Protein AF-A0A2M7A543-F1 (afdb_monomer_lite)

Sequence (73 aa):
MEDNRIGTDVNGTTMLGNGRDGVVLANGASGNRIGGSGSARNIISGNKRRGVSIGTDDGVVLGSPTRNVVQGN

Secondary structure (DSSP, 8-state):
--EEEESB-TTS-SB---SS-SEEEETT-BS-EES-SSS-EEEE---SS-SEEEE-BTTB-S---BS-EE---

Radius of gyration: 12.93 Å; chains: 1; bounding box: 28×25×32 Å

Structure (mmCIF, N/CA/C/O backbone):
data_AF-A0A2M7A543-F1
#
_entry.id   AF-A0A2M7A543-F1
#
loop_
_atom_site.group_PDB
_atom_site.id
_atom_site.type_symbol
_atom_site.label_atom_id
_atom_site.label_alt_id
_atom_site.label_comp_id
_atom_site.label_asym_id
_atom_site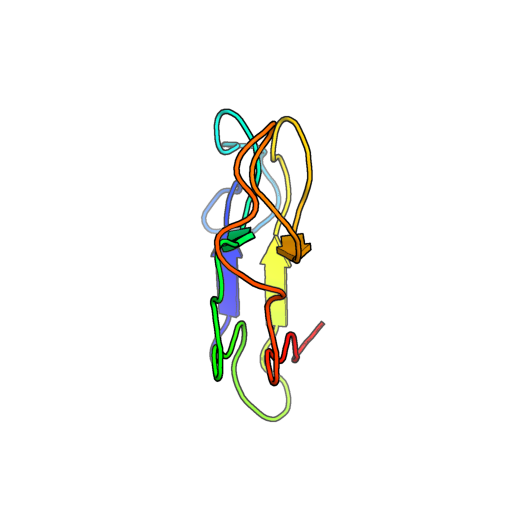.label_entity_id
_atom_site.label_seq_id
_atom_site.pdbx_PDB_ins_code
_atom_site.Cartn_x
_atom_site.Cartn_y
_atom_site.Cartn_z
_atom_site.occupancy
_atom_site.B_iso_or_equiv
_atom_site.auth_seq_id
_atom_site.auth_comp_id
_atom_site.auth_asym_id
_atom_site.auth_atom_id
_atom_site.pdbx_PDB_model_num
ATOM 1 N N . MET A 1 1 ? -9.742 -11.609 14.567 1.00 55.75 1 MET A N 1
ATOM 2 C CA . MET A 1 1 ? -9.873 -10.422 13.698 1.00 55.75 1 MET A CA 1
ATOM 3 C C . MET A 1 1 ? -8.470 -9.880 13.528 1.00 55.75 1 MET A C 1
ATOM 5 O O . MET A 1 1 ? -7.807 -9.707 14.541 1.00 55.75 1 MET A O 1
ATOM 9 N N . GLU A 1 2 ? -7.989 -9.723 12.300 1.00 66.62 2 GLU A N 1
ATOM 10 C CA . GLU A 1 2 ? -6.706 -9.055 12.052 1.00 66.62 2 GLU A CA 1
ATOM 11 C C . GLU A 1 2 ? -6.998 -7.608 11.667 1.00 66.62 2 GLU A C 1
ATOM 13 O O . GLU A 1 2 ? -7.685 -7.367 10.675 1.00 66.62 2 GLU A O 1
ATOM 18 N N . ASP A 1 3 ? -6.506 -6.667 12.472 1.00 77.19 3 ASP A N 1
ATOM 19 C CA . ASP A 1 3 ? -6.562 -5.236 12.180 1.00 77.19 3 ASP A CA 1
ATOM 20 C C . ASP A 1 3 ? -5.142 -4.757 11.858 1.00 77.19 3 ASP A C 1
ATOM 22 O O . ASP A 1 3 ? -4.341 -4.500 12.761 1.00 77.19 3 ASP A O 1
ATOM 26 N N . ASN A 1 4 ? -4.810 -4.644 10.571 1.00 79.00 4 ASN A N 1
ATOM 27 C CA . ASN A 1 4 ? -3.505 -4.132 10.159 1.00 79.00 4 ASN A CA 1
ATOM 28 C C . ASN A 1 4 ? -3.510 -2.609 10.245 1.00 79.00 4 ASN A C 1
ATOM 30 O O . ASN A 1 4 ? -4.273 -1.946 9.543 1.00 79.00 4 ASN A O 1
ATOM 34 N N . ARG A 1 5 ? -2.637 -2.052 11.085 1.00 83.62 5 ARG A N 1
ATOM 35 C CA . ARG A 1 5 ? -2.489 -0.605 11.278 1.00 83.62 5 ARG A CA 1
ATOM 36 C C . ARG A 1 5 ? -1.107 -0.180 10.810 1.00 83.62 5 ARG A C 1
ATOM 38 O O . ARG A 1 5 ? -0.105 -0.605 11.377 1.00 83.62 5 ARG A O 1
ATOM 45 N N . ILE A 1 6 ? -1.052 0.634 9.759 1.00 82.12 6 ILE A N 1
ATOM 46 C CA . ILE A 1 6 ? 0.197 1.087 9.134 1.00 82.12 6 ILE A CA 1
ATOM 47 C C . ILE A 1 6 ? 0.155 2.606 8.968 1.00 82.12 6 ILE A C 1
ATOM 49 O O . ILE A 1 6 ? -0.817 3.151 8.442 1.00 82.12 6 ILE A O 1
ATOM 53 N N . GLY A 1 7 ? 1.223 3.283 9.405 1.00 78.62 7 GLY A N 1
ATOM 54 C CA . GLY A 1 7 ? 1.363 4.743 9.318 1.00 78.62 7 GLY A CA 1
ATOM 55 C C . GLY A 1 7 ? 0.512 5.525 10.329 1.00 78.62 7 GLY A C 1
ATOM 56 O O . GLY A 1 7 ? 0.367 6.744 10.228 1.00 78.62 7 GLY A O 1
ATOM 57 N N . THR A 1 8 ? -0.028 4.849 11.341 1.00 76.50 8 THR A N 1
ATOM 58 C CA . THR A 1 8 ? -0.938 5.436 12.326 1.00 76.50 8 THR A CA 1
ATOM 59 C C . THR A 1 8 ? -0.687 4.901 13.740 1.00 76.50 8 THR A C 1
ATOM 61 O O . THR A 1 8 ? 0.065 3.942 13.907 1.00 76.50 8 THR A O 1
ATOM 64 N N . ASP A 1 9 ? -1.26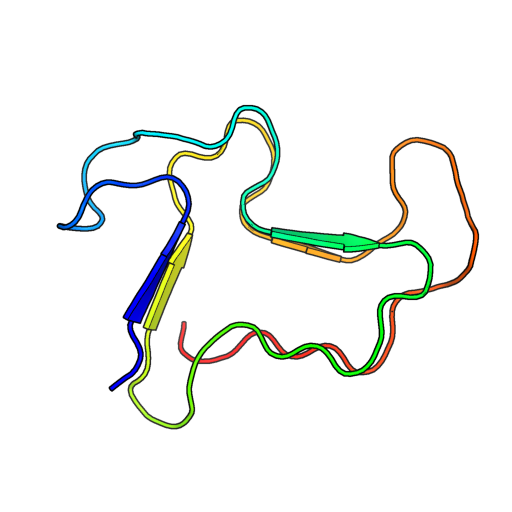2 5.540 14.760 1.00 75.94 9 ASP A N 1
ATOM 65 C CA . ASP A 1 9 ? -1.198 5.086 16.153 1.00 75.94 9 ASP A CA 1
ATOM 66 C C . ASP A 1 9 ? -2.038 3.821 16.412 1.00 75.94 9 ASP A C 1
ATOM 68 O O . ASP A 1 9 ? -2.737 3.298 15.540 1.00 75.94 9 ASP A O 1
ATOM 72 N N . VAL A 1 10 ? -1.995 3.329 17.655 1.00 77.88 10 VAL A N 1
ATOM 73 C CA . VAL A 1 10 ? -2.765 2.150 18.092 1.00 77.88 10 VAL A CA 1
ATOM 74 C C . VAL A 1 10 ? -4.276 2.299 17.873 1.00 77.88 10 VAL A C 1
ATOM 76 O O . VAL A 1 10 ? -4.966 1.294 17.725 1.00 77.88 10 VAL A O 1
ATOM 79 N N . ASN A 1 11 ? -4.782 3.534 17.791 1.00 79.12 11 ASN A N 1
ATOM 80 C CA . ASN A 1 11 ? -6.191 3.851 17.563 1.00 79.12 11 ASN A CA 1
ATOM 81 C C . ASN A 1 11 ? -6.531 4.039 16.082 1.00 79.12 11 ASN A C 1
ATOM 83 O O . ASN A 1 11 ? -7.700 3.933 15.710 1.00 79.12 11 ASN A O 1
ATOM 87 N N . GLY A 1 12 ? -5.534 4.148 15.204 1.00 72.75 12 GLY A N 1
ATOM 88 C CA . GLY A 1 12 ? -5.741 4.353 13.774 1.00 72.75 12 GLY A CA 1
ATOM 89 C C . GLY A 1 12 ? -6.079 5.800 13.422 1.00 72.75 12 GLY A C 1
ATOM 90 O O . GLY A 1 12 ? -6.555 6.067 12.320 1.00 72.75 12 GLY A O 1
ATOM 91 N N . THR A 1 13 ? -5.887 6.719 14.369 1.00 74.81 13 THR A N 1
ATOM 92 C CA . THR A 1 13 ? -6.394 8.092 14.305 1.00 74.81 13 THR A CA 1
ATOM 93 C C . TH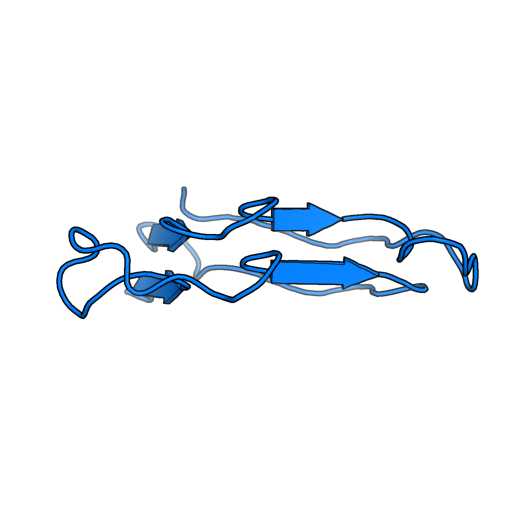R A 1 13 ? -5.283 9.117 14.162 1.00 74.81 13 THR A C 1
ATOM 95 O O . THR A 1 13 ? -5.444 10.090 13.429 1.00 74.81 13 THR A O 1
ATOM 98 N N . THR A 1 14 ? -4.144 8.907 14.824 1.00 76.94 14 THR A N 1
ATOM 99 C CA . THR A 1 14 ? -3.016 9.844 14.740 1.00 76.94 14 THR A CA 1
ATOM 100 C C . THR A 1 14 ? -2.087 9.431 13.615 1.00 76.94 14 THR A C 1
ATOM 102 O O . THR A 1 14 ? -1.719 8.261 13.502 1.00 76.94 14 THR A O 1
ATOM 105 N N . MET A 1 15 ? -1.689 10.391 12.783 1.00 70.31 15 MET A N 1
ATOM 106 C CA . MET A 1 15 ? -0.652 10.194 11.776 1.00 70.31 15 MET A CA 1
ATOM 107 C C . MET A 1 15 ? 0.707 10.082 12.468 1.00 70.31 15 MET A C 1
ATOM 109 O O . MET A 1 15 ? 1.248 11.075 12.946 1.00 70.31 15 MET A O 1
ATOM 113 N N . LEU A 1 16 ? 1.255 8.870 12.494 1.00 75.25 16 LEU A N 1
ATOM 114 C CA . LEU A 1 16 ? 2.665 8.641 12.824 1.00 75.25 16 LEU A CA 1
ATOM 115 C C . LEU A 1 16 ? 3.502 8.535 11.543 1.00 75.25 16 LEU A C 1
ATOM 117 O O . LEU A 1 16 ? 4.630 9.010 11.514 1.00 75.25 16 LEU A O 1
ATOM 121 N N . GLY A 1 17 ? 2.880 8.006 10.484 1.00 67.12 17 GLY A N 1
ATOM 122 C CA . GLY A 1 17 ? 3.264 8.092 9.081 1.00 67.12 17 GLY A CA 1
ATOM 123 C C . GLY A 1 17 ? 4.582 7.434 8.692 1.00 67.12 17 GLY A C 1
ATOM 124 O O . GLY A 1 17 ? 5.653 7.820 9.151 1.00 67.12 17 GLY A O 1
ATOM 125 N N . ASN A 1 18 ? 4.542 6.514 7.725 1.00 70.44 18 ASN A N 1
ATOM 126 C CA . ASN A 1 18 ? 5.773 6.115 7.046 1.00 70.44 18 ASN A CA 1
ATOM 127 C C . ASN A 1 18 ? 6.307 7.294 6.217 1.00 70.44 18 ASN A C 1
ATOM 129 O O . ASN A 1 18 ? 5.540 8.050 5.613 1.00 70.44 18 ASN A O 1
ATOM 133 N N . GLY A 1 19 ? 7.636 7.423 6.123 1.00 80.75 19 GLY A N 1
ATOM 134 C CA . GLY A 1 19 ? 8.295 8.506 5.380 1.00 80.75 19 GLY A CA 1
ATOM 135 C C . GLY A 1 19 ? 7.987 8.550 3.874 1.00 80.75 19 GLY A C 1
ATOM 136 O O . GLY A 1 19 ? 8.373 9.512 3.213 1.00 80.75 19 GLY A O 1
ATOM 137 N N . ARG A 1 20 ? 7.299 7.533 3.334 1.00 85.88 20 ARG A N 1
ATOM 138 C CA . ARG A 1 20 ? 6.926 7.397 1.919 1.00 85.88 20 ARG A CA 1
ATOM 139 C C . ARG A 1 20 ? 5.570 6.687 1.771 1.00 85.88 20 ARG A C 1
ATOM 141 O O . ARG A 1 20 ? 4.557 7.272 2.143 1.00 85.88 20 ARG A O 1
ATOM 148 N N . ASP A 1 21 ? 5.530 5.469 1.230 1.00 88.00 21 ASP A N 1
ATOM 149 C CA . ASP 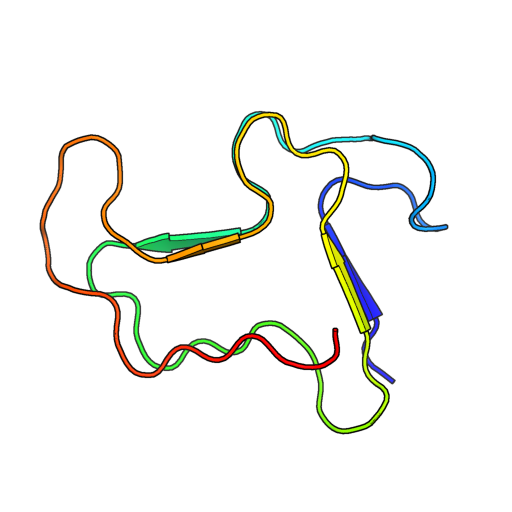A 1 21 ? 4.298 4.682 1.085 1.00 88.00 21 ASP A CA 1
ATOM 150 C C . ASP A 1 21 ? 4.006 3.845 2.343 1.00 88.00 21 ASP A C 1
ATOM 152 O O . ASP A 1 21 ? 4.923 3.487 3.085 1.00 88.00 21 ASP A O 1
ATOM 156 N N . GLY A 1 22 ? 2.737 3.500 2.570 1.00 89.31 22 GLY A N 1
ATOM 157 C CA . GLY A 1 22 ? 2.331 2.579 3.635 1.00 89.31 22 GLY A CA 1
ATOM 158 C C . GLY A 1 22 ? 2.753 1.148 3.334 1.00 89.31 22 GLY A C 1
ATOM 159 O O . GLY A 1 22 ? 3.493 0.543 4.106 1.00 89.31 22 GLY A O 1
ATOM 160 N N . VAL A 1 23 ? 2.325 0.634 2.180 1.00 89.12 23 VAL A N 1
ATOM 161 C CA . VAL A 1 23 ? 2.700 -0.689 1.667 1.00 89.12 23 VAL A CA 1
ATOM 162 C C . VAL A 1 23 ? 3.140 -0.584 0.212 1.00 89.12 23 VAL A C 1
ATOM 164 O O . VAL A 1 23 ? 2.458 0.045 -0.598 1.00 89.12 23 VAL A O 1
ATOM 167 N N . VAL A 1 24 ? 4.254 -1.233 -0.134 1.00 89.06 24 VAL A N 1
ATOM 168 C CA . VAL A 1 24 ? 4.769 -1.315 -1.508 1.00 89.06 24 VAL A CA 1
ATOM 169 C C . VAL A 1 24 ? 4.883 -2.774 -1.928 1.00 89.06 24 VAL A C 1
ATOM 171 O O . VAL A 1 24 ? 5.581 -3.559 -1.294 1.00 89.06 24 VAL A O 1
ATOM 174 N N . LEU A 1 25 ? 4.207 -3.121 -3.020 1.00 89.00 25 LEU A N 1
ATOM 175 C CA . LEU A 1 25 ? 4.364 -4.376 -3.743 1.00 89.00 25 LEU A CA 1
ATOM 176 C C . LEU A 1 25 ? 4.972 -4.055 -5.105 1.00 89.00 25 LEU A C 1
ATOM 178 O O . LEU A 1 25 ? 4.271 -3.584 -6.006 1.00 89.00 25 LEU A O 1
ATOM 182 N N . ALA A 1 26 ? 6.277 -4.284 -5.236 1.00 88.62 26 ALA A N 1
ATOM 183 C CA . ALA A 1 26 ? 7.024 -3.926 -6.432 1.00 88.62 26 ALA A CA 1
ATOM 184 C C . ALA A 1 26 ? 7.947 -5.030 -6.945 1.00 88.62 26 ALA A C 1
ATOM 186 O O . ALA A 1 26 ? 8.121 -6.061 -6.301 1.00 88.62 26 ALA A O 1
ATOM 187 N N . ASN A 1 27 ? 8.517 -4.803 -8.131 1.00 87.00 27 ASN A N 1
ATOM 188 C CA . ASN A 1 27 ? 9.605 -5.603 -8.702 1.00 87.00 27 ASN A CA 1
ATOM 189 C C . ASN A 1 27 ? 9.289 -7.109 -8.753 1.00 87.00 27 ASN A C 1
ATOM 191 O O . ASN A 1 27 ? 10.032 -7.932 -8.228 1.00 87.00 27 ASN A O 1
ATOM 195 N N . GLY A 1 28 ? 8.156 -7.472 -9.362 1.00 85.56 28 GLY A N 1
ATOM 196 C CA . GLY A 1 28 ? 7.727 -8.871 -9.468 1.00 85.56 28 GLY A CA 1
ATOM 197 C C . GLY A 1 28 ? 7.093 -9.457 -8.200 1.00 85.56 28 GLY A C 1
ATOM 198 O O . GLY A 1 28 ? 6.831 -10.660 -8.163 1.00 85.56 28 GLY A O 1
ATOM 199 N N . ALA A 1 29 ? 6.796 -8.636 -7.182 1.00 89.12 29 ALA A N 1
ATOM 200 C CA . ALA A 1 29 ? 6.044 -9.061 -6.001 1.00 89.12 29 ALA A CA 1
ATOM 201 C C . ALA A 1 29 ? 4.776 -9.831 -6.402 1.00 89.12 29 ALA A C 1
ATOM 203 O O . ALA A 1 29 ? 3.904 -9.302 -7.104 1.00 89.12 29 ALA A O 1
ATOM 204 N N . SER A 1 30 ? 4.669 -11.082 -5.955 1.00 92.12 30 SER A N 1
ATOM 205 C CA . SER A 1 30 ? 3.544 -11.941 -6.302 1.00 92.12 30 SER A CA 1
ATOM 206 C C . SER A 1 30 ? 3.023 -12.767 -5.135 1.00 92.12 30 SER A C 1
ATOM 208 O O . SER A 1 30 ? 3.778 -13.147 -4.246 1.00 92.12 30 SER A O 1
ATOM 210 N N . GLY A 1 31 ? 1.708 -13.012 -5.131 1.00 90.25 31 GLY A N 1
ATOM 211 C CA . GLY A 1 31 ? 1.049 -13.841 -4.117 1.00 90.25 31 GLY A CA 1
ATOM 212 C C . GLY A 1 31 ? 0.940 -13.204 -2.728 1.00 90.25 31 GLY A C 1
ATOM 213 O O . GLY A 1 31 ? 0.703 -13.919 -1.757 1.00 90.25 31 GLY A O 1
ATOM 214 N N . ASN A 1 32 ? 1.111 -11.884 -2.603 1.00 88.94 32 ASN A N 1
ATOM 215 C CA . ASN A 1 32 ? 1.065 -11.213 -1.303 1.00 88.94 32 ASN A CA 1
ATOM 216 C C . ASN A 1 32 ? -0.374 -10.932 -0.867 1.00 88.94 32 ASN A C 1
ATOM 218 O O . ASN A 1 32 ? -1.223 -10.543 -1.675 1.00 88.94 32 ASN A O 1
AT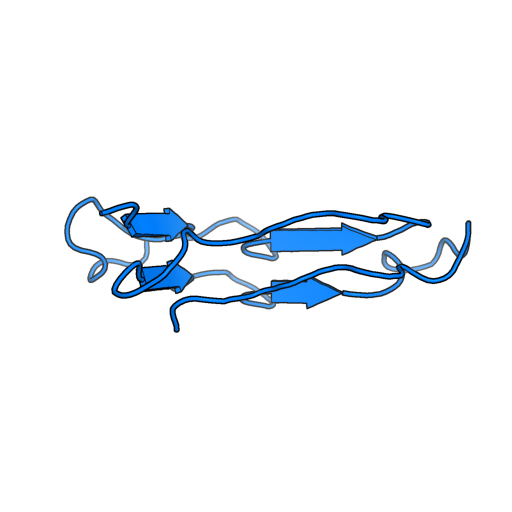OM 222 N N . ARG A 1 33 ? -0.623 -11.062 0.437 1.00 88.00 33 ARG A N 1
ATOM 223 C CA . ARG A 1 33 ? -1.897 -10.734 1.076 1.00 88.00 33 ARG A CA 1
ATOM 224 C C . ARG A 1 33 ? -1.696 -9.600 2.075 1.00 88.00 33 ARG A C 1
ATOM 226 O O . ARG A 1 33 ? -0.900 -9.728 2.997 1.00 88.00 33 ARG A O 1
ATOM 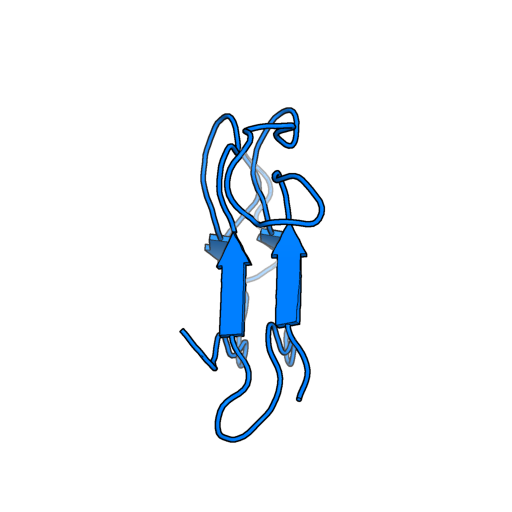233 N N . ILE A 1 34 ? -2.449 -8.518 1.903 1.00 86.88 34 ILE A N 1
ATOM 234 C CA . ILE A 1 34 ? -2.528 -7.403 2.851 1.00 86.88 34 ILE A CA 1
ATOM 235 C C . ILE A 1 34 ? -3.942 -7.418 3.437 1.00 86.88 34 ILE A C 1
ATOM 237 O O . ILE A 1 34 ? -4.916 -7.196 2.713 1.00 86.88 34 ILE A O 1
ATOM 241 N N . GLY A 1 35 ? -4.048 -7.732 4.728 1.00 84.69 35 GLY A N 1
ATOM 242 C CA . GLY A 1 35 ? -5.325 -7.899 5.432 1.00 84.69 35 GLY A CA 1
ATOM 243 C C . GLY A 1 35 ? -5.718 -9.345 5.734 1.00 84.69 35 GLY A C 1
ATOM 244 O O . GLY A 1 35 ? -5.266 -10.293 5.085 1.00 84.69 35 GLY A O 1
ATOM 245 N N . GLY A 1 36 ? -6.599 -9.506 6.722 1.00 78.00 36 GLY A N 1
ATOM 246 C CA . GLY A 1 36 ? -7.180 -10.793 7.123 1.00 78.00 36 GLY A CA 1
ATOM 247 C C . GLY A 1 36 ? -8.431 -11.163 6.320 1.00 78.00 36 GLY A C 1
ATOM 248 O O . GLY A 1 36 ? -8.817 -10.465 5.387 1.00 78.00 36 GLY A O 1
ATOM 249 N N . SER A 1 37 ? -9.046 -12.317 6.589 1.00 73.50 37 SER A N 1
ATOM 250 C CA . SER A 1 37 ? -10.316 -12.737 5.957 1.00 73.50 37 SER A CA 1
ATOM 251 C C . SER A 1 37 ? -11.531 -12.285 6.772 1.00 73.50 37 SER A C 1
ATOM 253 O O . SER A 1 37 ? -11.439 -12.147 7.991 1.00 73.50 37 SER A O 1
ATOM 255 N N . GLY A 1 38 ? -12.692 -12.126 6.129 1.00 73.06 38 GLY A N 1
ATOM 256 C CA . GLY A 1 38 ? -13.935 -11.746 6.813 1.00 73.06 38 GLY A CA 1
ATOM 257 C C . GLY A 1 38 ? -13.923 -10.282 7.261 1.00 73.06 38 GLY A C 1
ATOM 258 O O . GLY A 1 38 ? -13.585 -9.410 6.471 1.00 73.06 38 GLY A O 1
ATOM 259 N N . SER A 1 39 ? -14.272 -10.008 8.522 1.00 72.06 39 SER A N 1
ATOM 260 C CA . SER A 1 39 ? -14.386 -8.647 9.088 1.00 72.06 39 SER A CA 1
ATOM 261 C C . SER A 1 39 ? -13.051 -7.975 9.450 1.00 72.06 39 SER A C 1
ATOM 263 O O . SER A 1 39 ? -13.038 -7.019 10.223 1.00 72.06 39 SER A O 1
ATOM 265 N N . ALA A 1 40 ? -11.925 -8.509 8.973 1.00 81.44 40 ALA A N 1
ATOM 266 C CA . ALA A 1 40 ? -10.609 -7.904 9.159 1.00 81.44 40 ALA A CA 1
ATOM 267 C C . ALA A 1 40 ? -10.563 -6.515 8.504 1.00 81.44 40 ALA A C 1
ATOM 269 O O . ALA A 1 40 ? -11.167 -6.336 7.447 1.00 81.44 40 ALA A O 1
ATOM 270 N N . ARG A 1 41 ? -9.866 -5.547 9.112 1.00 82.31 41 ARG A N 1
ATOM 271 C CA . ARG A 1 41 ? -9.735 -4.187 8.566 1.00 82.31 41 ARG A CA 1
ATOM 272 C C . ARG A 1 41 ? -8.280 -3.781 8.384 1.00 82.31 41 ARG A C 1
ATOM 274 O O . ARG A 1 41 ? -7.438 -4.018 9.246 1.00 82.31 41 ARG A O 1
ATOM 281 N N . ASN A 1 42 ? -7.991 -3.096 7.287 1.00 82.69 42 ASN A N 1
ATOM 282 C CA . ASN A 1 42 ? -6.725 -2.405 7.083 1.00 82.69 42 ASN A CA 1
ATOM 283 C C . ASN A 1 42 ? -6.925 -0.908 7.331 1.00 82.69 42 ASN A C 1
ATOM 285 O O . ASN A 1 42 ? -7.662 -0.246 6.604 1.00 82.69 42 ASN A O 1
ATOM 289 N N . ILE A 1 43 ? -6.223 -0.351 8.317 1.00 86.19 43 ILE A N 1
ATOM 290 C CA . ILE A 1 43 ? -6.083 1.096 8.486 1.00 86.19 43 ILE A CA 1
ATOM 291 C C . ILE A 1 43 ? -4.679 1.473 8.028 1.00 86.19 43 ILE A C 1
ATOM 293 O O . ILE A 1 43 ? -3.697 1.328 8.757 1.00 86.19 43 ILE A O 1
ATOM 297 N N . ILE A 1 44 ? -4.594 1.947 6.789 1.00 84.69 44 ILE A N 1
ATOM 298 C CA . ILE A 1 44 ? -3.349 2.390 6.162 1.00 84.69 44 ILE A CA 1
ATOM 299 C C . ILE A 1 44 ? -3.477 3.894 5.935 1.00 84.69 44 ILE A C 1
ATOM 301 O O . ILE A 1 44 ? -4.005 4.339 4.917 1.00 84.69 44 ILE A O 1
ATOM 305 N N . SER A 1 45 ? -3.036 4.680 6.912 1.00 83.12 45 SER A N 1
ATOM 306 C CA . SER A 1 45 ? -3.250 6.131 6.947 1.00 83.12 45 SER A CA 1
ATOM 307 C C . SER A 1 45 ? -1.954 6.866 7.275 1.00 83.12 45 SER A C 1
ATOM 309 O O . SER A 1 45 ? -0.964 6.250 7.653 1.00 83.12 45 SER A O 1
ATOM 311 N N . GLY A 1 46 ? -1.932 8.183 7.078 1.00 82.25 46 GLY A N 1
ATOM 312 C CA . GLY A 1 46 ? -0.808 9.028 7.483 1.00 82.25 46 GLY A CA 1
ATOM 313 C C . GLY A 1 46 ? 0.496 8.851 6.691 1.00 82.25 46 GLY A C 1
ATOM 314 O O . GLY A 1 46 ? 1.522 9.395 7.083 1.00 82.25 46 GLY A O 1
ATOM 315 N N . ASN A 1 47 ? 0.499 8.098 5.589 1.00 85.50 47 ASN A N 1
ATOM 316 C CA . ASN A 1 47 ? 1.697 7.885 4.769 1.00 85.50 47 ASN A CA 1
ATOM 317 C C . ASN A 1 47 ? 1.997 9.117 3.901 1.00 85.50 47 ASN A C 1
ATOM 319 O O . ASN A 1 47 ? 1.081 9.698 3.322 1.00 85.50 47 ASN A O 1
ATOM 323 N N . LYS A 1 48 ? 3.274 9.504 3.769 1.00 86.25 48 LYS A N 1
ATOM 324 C CA . LYS A 1 48 ? 3.676 10.729 3.045 1.00 86.25 48 LYS A CA 1
ATOM 325 C C . LYS A 1 48 ? 3.469 10.684 1.524 1.00 86.25 48 LYS A C 1
ATOM 327 O O . LYS A 1 48 ? 3.542 11.732 0.887 1.00 86.25 48 LYS A O 1
ATOM 332 N N . ARG A 1 49 ? 3.258 9.503 0.929 1.00 86.75 49 ARG A N 1
ATOM 333 C CA . ARG A 1 49 ? 3.039 9.330 -0.519 1.00 86.75 49 ARG A CA 1
ATOM 334 C C . ARG A 1 49 ? 1.758 8.545 -0.836 1.00 86.75 49 ARG A C 1
ATOM 336 O O . ARG A 1 49 ? 0.731 9.167 -1.081 1.00 86.75 49 ARG A O 1
ATOM 343 N N . ARG A 1 50 ? 1.785 7.206 -0.878 1.00 87.31 50 ARG A N 1
ATOM 344 C CA . ARG A 1 50 ? 0.603 6.352 -1.147 1.00 87.31 50 ARG A CA 1
ATOM 345 C C . ARG A 1 50 ? 0.270 5.481 0.062 1.00 87.31 50 ARG A C 1
ATOM 347 O O . ARG A 1 50 ? 1.162 5.065 0.791 1.00 87.31 50 ARG A O 1
ATOM 354 N N . GLY A 1 51 ? -1.006 5.138 0.249 1.00 87.19 51 GLY A N 1
ATOM 355 C CA . GLY A 1 51 ? -1.401 4.113 1.224 1.00 87.19 51 GLY A CA 1
ATOM 356 C C . GLY A 1 51 ? -0.872 2.737 0.815 1.00 87.19 51 GLY A C 1
ATOM 357 O O . GLY A 1 51 ? -0.034 2.159 1.500 1.00 87.19 51 GLY A O 1
ATOM 358 N N . VAL A 1 52 ? -1.291 2.261 -0.359 1.00 88.75 52 VAL A N 1
ATOM 359 C CA . VAL A 1 52 ? -0.793 1.025 -0.979 1.00 88.75 52 VAL A CA 1
ATOM 360 C C . VAL A 1 52 ? -0.327 1.332 -2.401 1.00 88.75 52 VAL A C 1
ATOM 362 O O . VAL A 1 52 ? -1.049 1.968 -3.166 1.00 88.75 52 VAL A O 1
ATOM 365 N N . SER A 1 53 ? 0.876 0.887 -2.763 1.00 89.38 53 SER A N 1
ATOM 366 C CA . SER A 1 53 ? 1.445 0.999 -4.107 1.00 89.38 53 SER A CA 1
ATOM 367 C C . SER A 1 53 ? 1.716 -0.397 -4.664 1.00 89.38 53 SER A C 1
ATOM 369 O O . SER A 1 53 ? 2.521 -1.133 -4.103 1.00 89.38 53 SER A O 1
ATOM 371 N N . ILE A 1 54 ? 1.064 -0.752 -5.773 1.00 87.38 54 ILE A N 1
ATOM 372 C CA . ILE A 1 54 ? 1.312 -1.994 -6.517 1.00 87.38 54 ILE A CA 1
ATOM 373 C C . ILE A 1 54 ? 1.846 -1.590 -7.890 1.00 87.38 54 ILE A C 1
ATOM 375 O O . ILE A 1 54 ? 1.111 -1.007 -8.684 1.00 87.38 54 ILE A O 1
ATOM 379 N N . GLY A 1 55 ? 3.123 -1.837 -8.167 1.00 85.56 55 GLY A N 1
ATOM 380 C CA . GLY A 1 55 ? 3.723 -1.423 -9.436 1.00 85.56 55 GLY A CA 1
ATOM 381 C C . GLY A 1 55 ? 5.226 -1.640 -9.494 1.00 85.56 55 GLY A C 1
ATOM 382 O O . GLY A 1 55 ? 5.738 -2.616 -8.970 1.00 85.56 55 GLY A O 1
ATOM 383 N N . THR A 1 56 ? 5.941 -0.746 -10.157 1.00 72.12 56 THR A N 1
ATOM 384 C CA . THR A 1 56 ? 7.407 -0.716 -10.148 1.00 72.12 56 THR A CA 1
ATOM 385 C C . THR A 1 56 ? 7.869 0.394 -9.215 1.00 72.12 56 THR A C 1
ATOM 387 O O . THR A 1 56 ? 7.209 1.435 -9.122 1.00 72.12 56 THR A O 1
ATOM 390 N N . ASP A 1 57 ? 8.990 0.187 -8.527 1.00 73.88 57 ASP A N 1
ATOM 391 C CA . ASP A 1 57 ? 9.643 1.288 -7.817 1.00 73.88 57 ASP A CA 1
ATOM 392 C C . ASP A 1 57 ? 10.143 2.330 -8.825 1.00 73.88 57 ASP A C 1
ATOM 394 O O . ASP A 1 57 ? 10.247 2.019 -10.013 1.00 73.88 57 ASP A O 1
ATOM 398 N N . ASP A 1 58 ? 10.396 3.562 -8.361 1.00 69.62 58 ASP A N 1
ATOM 399 C CA . ASP A 1 58 ? 10.734 4.757 -9.158 1.00 69.62 58 ASP A CA 1
ATOM 400 C C . ASP A 1 58 ? 11.975 4.543 -10.075 1.00 69.62 58 ASP A C 1
ATOM 402 O O . ASP A 1 58 ? 13.049 5.080 -9.821 1.00 69.62 58 ASP A O 1
ATOM 406 N N . GLY A 1 59 ? 11.841 3.754 -11.146 1.00 63.69 59 GLY A N 1
ATOM 407 C CA . GLY A 1 59 ? 12.847 3.550 -12.192 1.00 63.69 59 GLY A CA 1
ATOM 408 C C . GLY A 1 59 ? 13.311 2.112 -12.461 1.00 63.69 59 GLY A C 1
ATOM 409 O O . GLY A 1 59 ? 14.020 1.917 -13.444 1.00 63.69 59 GLY A O 1
ATOM 410 N N . VAL A 1 60 ? 12.928 1.099 -11.672 1.00 63.47 60 VAL A N 1
ATOM 411 C CA . VAL A 1 60 ? 13.395 -0.289 -11.892 1.00 63.47 60 VAL A CA 1
ATOM 412 C C . VAL A 1 60 ? 12.228 -1.201 -12.275 1.00 63.47 60 VAL A C 1
ATOM 414 O O . VAL A 1 60 ? 11.315 -1.427 -11.487 1.00 63.47 60 VAL A O 1
ATOM 417 N N . VAL A 1 61 ? 12.261 -1.759 -13.489 1.00 69.19 61 VAL A N 1
ATOM 418 C CA . VAL A 1 61 ? 11.266 -2.735 -13.967 1.00 69.19 61 VAL A CA 1
ATOM 419 C C . VAL A 1 61 ? 11.892 -4.131 -13.969 1.00 69.19 61 VAL A C 1
ATOM 421 O O . VAL A 1 61 ? 12.432 -4.570 -14.977 1.00 69.19 61 VAL A O 1
ATOM 424 N N . LEU A 1 62 ? 11.828 -4.836 -12.832 1.00 70.06 62 LEU A N 1
ATOM 425 C CA . LEU A 1 62 ? 12.231 -6.256 -12.751 1.00 70.06 62 LEU A CA 1
ATOM 426 C C . LEU A 1 62 ? 11.076 -7.226 -13.074 1.00 70.06 62 LEU A C 1
ATOM 428 O O . LEU A 1 62 ? 11.299 -8.424 -13.213 1.00 70.06 62 LEU A O 1
ATOM 432 N N . GLY A 1 63 ? 9.842 -6.721 -13.197 1.00 73.56 63 GLY A N 1
ATOM 433 C CA . GLY A 1 63 ? 8.647 -7.506 -13.519 1.00 73.56 63 GLY A CA 1
ATOM 434 C C . GLY A 1 63 ? 7.362 -6.890 -12.961 1.00 73.56 63 GLY A C 1
ATOM 435 O O . GLY A 1 63 ? 7.390 -6.160 -11.966 1.00 73.56 63 GLY A O 1
ATOM 436 N N . SER A 1 64 ? 6.223 -7.180 -13.597 1.00 84.56 64 SER A N 1
ATOM 437 C CA . SER A 1 64 ? 4.913 -6.724 -13.120 1.00 84.56 64 SER A CA 1
ATOM 438 C C . SER A 1 64 ? 4.500 -7.498 -11.862 1.00 84.56 64 SER A C 1
ATOM 440 O O . SER A 1 64 ? 4.559 -8.730 -11.865 1.00 84.56 64 SER A O 1
ATOM 442 N N . PRO A 1 65 ? 4.057 -6.826 -10.787 1.00 88.00 65 PRO A N 1
ATOM 443 C CA . PRO A 1 65 ? 3.480 -7.514 -9.639 1.00 88.00 65 PRO A CA 1
ATOM 444 C C . PRO A 1 65 ? 2.183 -8.232 -10.040 1.00 88.00 65 PRO A C 1
ATOM 446 O O . PRO A 1 65 ? 1.349 -7.675 -10.753 1.00 88.00 65 PRO A O 1
ATOM 449 N N . THR A 1 66 ? 1.992 -9.471 -9.583 1.00 89.25 66 THR A N 1
ATOM 450 C CA . THR A 1 66 ? 0.841 -10.309 -9.972 1.00 89.25 66 THR A CA 1
ATOM 451 C C . THR A 1 66 ? 0.221 -11.030 -8.781 1.00 89.25 66 THR A C 1
ATOM 453 O O . THR A 1 66 ? 0.894 -11.329 -7.804 1.00 89.25 66 THR A O 1
ATOM 456 N N . ARG A 1 67 ? -1.078 -11.353 -8.852 1.00 90.44 67 ARG A N 1
ATOM 457 C CA . ARG A 1 67 ? -1.781 -12.148 -7.820 1.00 90.44 67 ARG A CA 1
ATOM 458 C C . ARG A 1 67 ? -1.647 -11.593 -6.390 1.00 90.44 67 ARG A C 1
ATOM 460 O O . ARG A 1 67 ? -1.586 -12.359 -5.435 1.00 90.44 67 ARG A O 1
ATOM 467 N N . ASN A 1 68 ? -1.583 -10.273 -6.241 1.00 89.06 68 ASN A N 1
ATOM 468 C CA . ASN A 1 68 ? -1.581 -9.632 -4.930 1.00 89.06 68 ASN A CA 1
ATOM 469 C C . ASN A 1 68 ? -3.011 -9.265 -4.530 1.00 89.06 68 ASN A C 1
ATOM 471 O O . ASN A 1 68 ? -3.782 -8.805 -5.373 1.00 89.06 68 ASN A O 1
ATOM 475 N N . VAL A 1 69 ? -3.360 -9.451 -3.258 1.00 88.56 69 VAL A N 1
ATOM 476 C CA . VAL A 1 69 ? -4.708 -9.193 -2.741 1.00 88.56 69 VAL A CA 1
ATOM 477 C C . VAL A 1 69 ? -4.644 -8.236 -1.556 1.00 88.56 69 VAL A C 1
ATOM 479 O O . VAL A 1 69 ? -3.974 -8.513 -0.561 1.00 88.56 69 VAL A O 1
ATOM 482 N N . VAL A 1 70 ? -5.398 -7.140 -1.650 1.00 85.19 70 VAL A N 1
ATOM 483 C CA . VAL A 1 70 ? -5.696 -6.229 -0.537 1.00 85.19 70 VAL A CA 1
ATOM 484 C C . VAL A 1 70 ? -7.162 -6.428 -0.184 1.00 85.19 70 VAL A C 1
ATOM 486 O O . VAL A 1 70 ? -8.023 -6.235 -1.042 1.00 85.19 70 VAL A O 1
ATOM 489 N N . GLN A 1 71 ? -7.454 -6.873 1.034 1.00 80.00 71 GLN A N 1
ATOM 490 C CA . GLN A 1 71 ? -8.825 -7.200 1.430 1.00 80.00 71 GLN A CA 1
ATOM 491 C C . GLN A 1 71 ? -9.089 -6.907 2.899 1.00 80.00 71 GLN A C 1
ATOM 493 O O . GLN A 1 71 ? -8.160 -6.893 3.704 1.00 80.00 71 GLN A O 1
ATOM 498 N N . GLY A 1 72 ? -10.367 -6.750 3.237 1.00 71.12 72 GLY A N 1
ATOM 499 C CA . GLY A 1 72 ? -10.757 -6.265 4.552 1.00 71.12 72 GLY A CA 1
ATOM 500 C C . GLY A 1 72 ? -10.541 -4.757 4.643 1.00 71.12 72 GLY A C 1
ATOM 501 O O . GLY A 1 72 ? -9.693 -4.300 5.401 1.00 71.12 72 GLY A O 1
ATOM 502 N N . ASN A 1 73 ? -11.238 -3.988 3.803 1.00 62.22 73 ASN A N 1
ATOM 503 C CA . ASN A 1 73 ? -11.184 -2.523 3.771 1.00 62.22 73 ASN A CA 1
ATOM 504 C C . ASN A 1 73 ? -12.532 -1.978 4.233 1.00 62.22 73 ASN A C 1
ATOM 506 O O . ASN A 1 73 ? -13.548 -2.521 3.741 1.00 62.22 73 ASN A O 1
#

pLDDT: mean 80.54, std 8.26, range [55.75, 92.12]

Foldseek 3Di:
DAEAAFQADPVLPHGPEDAAEREEQAQQREQAEAFDPDQTAYSQDNYPYYSYYQYHPPPDHNDHYYHYDYDND